Protein AF-A0A949YMX9-F1 (afdb_monomer_lite)

Structure (mmCIF, N/CA/C/O backbone):
data_AF-A0A949YMX9-F1
#
_entry.id   AF-A0A949YMX9-F1
#
loop_
_atom_site.group_PDB
_atom_site.id
_atom_site.type_symbol
_atom_site.label_atom_id
_atom_site.label_alt_id
_atom_site.label_comp_id
_atom_site.label_asym_id
_atom_site.label_entity_id
_atom_site.label_seq_id
_atom_site.pdbx_PDB_ins_code
_atom_site.Cartn_x
_atom_site.Cartn_y
_atom_site.Cartn_z
_atom_site.occupancy
_atom_site.B_iso_or_equiv
_atom_site.auth_seq_id
_atom_site.auth_comp_id
_atom_site.auth_asym_id
_atom_site.auth_atom_id
_atom_site.pdbx_PDB_model_num
ATOM 1 N N . MET A 1 1 ? 17.614 17.546 -42.718 1.00 41.84 1 MET A N 1
ATOM 2 C CA . MET A 1 1 ? 18.243 16.843 -41.579 1.00 41.84 1 MET A CA 1
ATOM 3 C C . MET A 1 1 ? 17.162 16.008 -40.915 1.00 41.84 1 MET A C 1
ATOM 5 O O . MET A 1 1 ? 16.170 16.584 -40.497 1.00 41.84 1 MET A O 1
ATOM 9 N N . SER A 1 2 ? 17.285 14.680 -40.924 1.00 50.09 2 SER A N 1
ATOM 10 C CA . SER A 1 2 ? 16.296 13.777 -40.319 1.00 50.09 2 SER A CA 1
ATOM 11 C C . SER A 1 2 ? 16.702 13.512 -38.870 1.00 50.09 2 SER A C 1
ATOM 13 O O . SER A 1 2 ? 17.796 13.001 -38.643 1.00 50.09 2 SER A O 1
ATOM 15 N N . MET A 1 3 ? 15.864 13.886 -37.899 1.00 53.59 3 MET A N 1
ATOM 16 C CA . MET A 1 3 ? 16.048 13.476 -36.503 1.00 53.59 3 MET A CA 1
ATOM 17 C C . MET A 1 3 ? 15.737 11.984 -36.403 1.00 53.59 3 MET A C 1
ATOM 19 O O . MET A 1 3 ? 14.617 11.561 -36.680 1.00 53.59 3 MET A O 1
ATOM 23 N N . ALA A 1 4 ? 16.734 11.186 -36.031 1.00 56.03 4 ALA A N 1
ATOM 24 C CA . ALA A 1 4 ? 16.499 9.827 -35.578 1.00 56.03 4 ALA A CA 1
ATOM 25 C C . ALA A 1 4 ? 15.823 9.908 -34.203 1.00 56.03 4 ALA A C 1
ATOM 27 O O . ALA A 1 4 ? 16.405 10.422 -33.249 1.00 56.03 4 ALA A O 1
ATOM 28 N N . VAL A 1 5 ? 14.576 9.451 -34.122 1.00 57.97 5 VAL A N 1
ATOM 29 C CA . VAL A 1 5 ? 13.880 9.258 -32.850 1.00 57.97 5 VAL A CA 1
ATOM 30 C C . VAL A 1 5 ? 14.425 7.971 -32.246 1.00 57.97 5 VAL A C 1
ATOM 32 O O . VAL A 1 5 ? 14.117 6.879 -32.717 1.00 57.97 5 VAL A O 1
ATOM 35 N N . THR A 1 6 ? 15.271 8.094 -31.229 1.00 49.78 6 THR A N 1
ATOM 36 C CA . THR A 1 6 ? 15.729 6.954 -30.434 1.00 49.78 6 THR A CA 1
ATOM 37 C C . THR A 1 6 ? 14.538 6.439 -29.632 1.00 49.78 6 THR A C 1
ATOM 39 O O . THR A 1 6 ? 14.114 7.066 -28.664 1.00 49.78 6 THR A O 1
ATOM 42 N N . THR A 1 7 ? 13.934 5.334 -30.060 1.00 53.38 7 THR A N 1
ATOM 43 C CA . THR A 1 7 ? 12.888 4.667 -29.281 1.00 53.38 7 THR A CA 1
ATOM 44 C C . THR A 1 7 ? 13.574 3.883 -28.165 1.00 53.38 7 THR A C 1
ATOM 46 O O . THR A 1 7 ? 14.151 2.828 -28.414 1.00 53.38 7 THR A O 1
ATOM 49 N N . GLU A 1 8 ? 13.575 4.410 -26.938 1.00 56.56 8 GLU A N 1
ATOM 50 C CA . GLU A 1 8 ? 13.903 3.597 -25.765 1.00 56.56 8 GLU A CA 1
ATOM 51 C C . GLU A 1 8 ? 12.878 2.463 -25.675 1.00 56.56 8 GLU A C 1
ATOM 53 O O . GLU A 1 8 ? 11.696 2.704 -25.419 1.00 56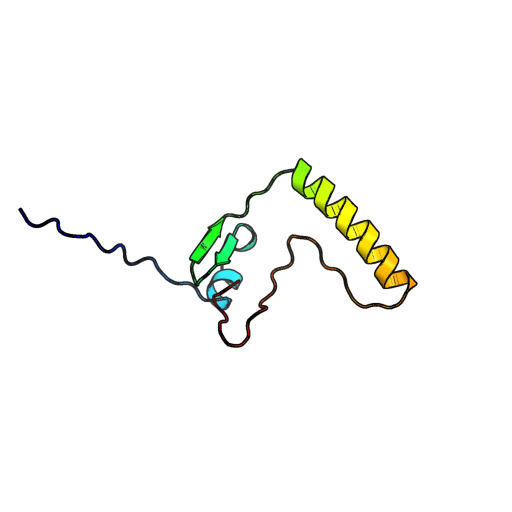.56 8 GLU A O 1
ATOM 58 N N . ASN A 1 9 ? 13.324 1.222 -25.875 1.00 57.62 9 ASN A N 1
ATOM 59 C CA . ASN A 1 9 ? 12.554 0.045 -25.486 1.00 57.62 9 ASN A CA 1
ATOM 60 C C . ASN A 1 9 ? 12.468 0.031 -23.956 1.00 57.62 9 ASN A C 1
ATOM 62 O O . ASN A 1 9 ? 13.310 -0.562 -23.282 1.00 57.62 9 ASN A O 1
ATOM 66 N N . LYS A 1 10 ? 11.473 0.724 -23.396 1.00 71.25 10 LYS A N 1
ATOM 67 C CA . LYS A 1 10 ? 11.146 0.606 -21.976 1.00 71.25 10 LYS A CA 1
ATOM 68 C C . LYS A 1 10 ? 10.592 -0.792 -21.732 1.00 71.25 10 LYS A C 1
ATOM 70 O O . LYS A 1 10 ? 9.556 -1.145 -22.291 1.00 71.25 10 LYS A O 1
ATOM 75 N N . THR A 1 11 ? 11.305 -1.574 -20.925 1.00 84.25 11 THR A N 1
ATOM 76 C CA . THR A 1 11 ? 10.851 -2.881 -20.446 1.00 84.25 11 THR A CA 1
ATOM 77 C C . THR A 1 11 ? 9.481 -2.731 -19.793 1.00 84.25 11 THR A C 1
ATOM 79 O O . THR A 1 11 ? 9.305 -1.864 -18.936 1.00 84.25 11 THR A O 1
ATOM 82 N N . LEU A 1 12 ? 8.526 -3.552 -20.225 1.00 91.12 12 LEU A N 1
ATOM 83 C CA . LEU A 1 12 ? 7.225 -3.680 -19.579 1.00 91.12 12 LEU A CA 1
ATOM 84 C C . LEU A 1 12 ? 7.289 -4.809 -18.550 1.00 91.12 12 LEU A C 1
ATOM 86 O O . LEU A 1 12 ? 7.891 -5.847 -18.823 1.00 91.12 12 LEU A O 1
ATOM 90 N N . TYR A 1 13 ? 6.663 -4.591 -17.399 1.00 92.69 13 TYR A N 1
ATOM 91 C CA . TYR A 1 13 ? 6.602 -5.515 -16.274 1.00 92.69 13 TYR A CA 1
ATOM 92 C C . TYR A 1 13 ? 5.181 -6.047 -16.093 1.00 92.69 13 TYR A C 1
ATOM 94 O O . TYR A 1 13 ? 4.191 -5.354 -16.347 1.00 92.69 13 TYR A O 1
ATOM 102 N N . THR A 1 14 ? 5.090 -7.291 -15.644 1.00 92.06 14 THR A N 1
ATOM 103 C CA . THR A 1 14 ? 3.849 -7.923 -15.195 1.00 92.06 14 THR A CA 1
ATOM 104 C C . THR A 1 14 ? 3.694 -7.794 -13.674 1.00 92.06 14 THR A C 1
ATOM 106 O O . THR A 1 14 ? 4.674 -7.516 -12.975 1.00 92.06 14 THR A O 1
ATOM 109 N N . PRO A 1 15 ? 2.485 -8.010 -13.125 1.00 91.94 15 PRO A N 1
ATOM 110 C CA . PRO A 1 15 ? 2.299 -8.114 -11.678 1.00 91.94 15 PRO A CA 1
ATOM 111 C C . PRO A 1 15 ? 3.199 -9.177 -11.038 1.00 91.94 15 PRO A C 1
ATOM 113 O O . PRO A 1 15 ? 3.764 -8.950 -9.971 1.00 91.94 15 PRO A O 1
ATOM 116 N N . GLU A 1 16 ? 3.380 -10.319 -11.703 1.00 92.56 16 GLU A N 1
ATOM 117 C CA . GLU A 1 16 ? 4.248 -11.401 -11.240 1.00 92.56 16 GLU A CA 1
ATOM 118 C C . GLU A 1 16 ? 5.717 -10.970 -11.177 1.00 92.56 16 GLU A C 1
ATOM 120 O O . GLU A 1 16 ? 6.411 -11.333 -10.225 1.00 92.56 16 GLU A O 1
ATOM 125 N N . ASP A 1 17 ? 6.175 -10.156 -12.136 1.00 94.12 17 ASP A N 1
ATOM 126 C CA . ASP A 1 17 ? 7.520 -9.581 -12.094 1.00 94.12 17 ASP A CA 1
ATOM 127 C C . ASP A 1 17 ? 7.678 -8.680 -10.864 1.00 94.12 17 ASP A C 1
ATOM 129 O O . ASP A 1 17 ? 8.619 -8.877 -10.098 1.00 94.12 17 ASP A O 1
ATOM 133 N N . LEU A 1 18 ? 6.741 -7.749 -10.624 1.00 92.56 18 LEU A N 1
ATOM 134 C CA . LEU A 1 18 ? 6.773 -6.854 -9.458 1.00 92.56 18 LEU A CA 1
ATOM 135 C C . LEU A 1 18 ? 6.788 -7.638 -8.135 1.00 92.56 18 LEU A C 1
ATOM 137 O O . LEU A 1 18 ? 7.564 -7.319 -7.235 1.00 92.56 18 LEU A O 1
ATOM 141 N N . LEU A 1 19 ? 5.957 -8.678 -8.016 1.00 92.44 19 LEU A N 1
ATOM 142 C CA . LEU A 1 19 ? 5.881 -9.514 -6.813 1.00 92.44 19 LEU A CA 1
ATOM 143 C C . LEU A 1 19 ? 7.157 -10.329 -6.565 1.00 92.44 19 LEU A C 1
ATOM 145 O O . LEU A 1 19 ? 7.467 -10.644 -5.416 1.00 92.44 19 LEU A O 1
ATOM 149 N N . ALA A 1 20 ? 7.900 -10.672 -7.619 1.00 95.50 20 ALA A N 1
ATOM 150 C CA . ALA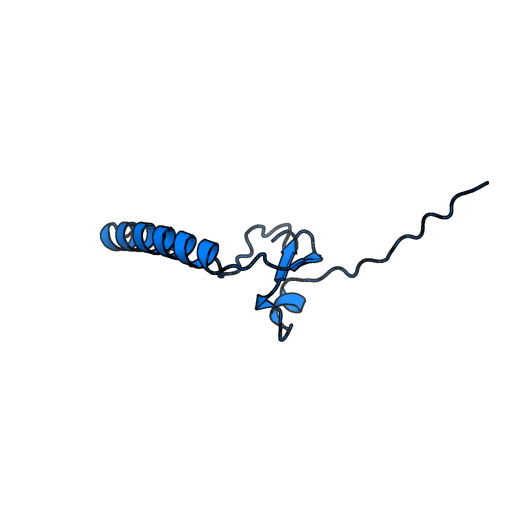 A 1 20 ? 9.170 -11.383 -7.512 1.00 95.50 20 ALA A CA 1
ATOM 151 C C . ALA A 1 20 ? 10.360 -10.462 -7.168 1.00 95.50 20 ALA A C 1
ATOM 153 O O . ALA A 1 20 ? 11.430 -10.961 -6.806 1.00 95.50 20 ALA A O 1
ATOM 154 N N . MET A 1 21 ? 10.205 -9.135 -7.270 1.00 94.88 21 MET A N 1
ATOM 155 C CA . MET A 1 21 ? 11.285 -8.179 -7.009 1.00 94.88 21 MET A CA 1
ATOM 156 C C . MET A 1 21 ? 11.604 -8.064 -5.508 1.00 94.88 21 MET A C 1
ATOM 158 O O . MET A 1 21 ? 10.713 -7.757 -4.713 1.00 94.88 21 MET A O 1
ATOM 162 N N . PRO A 1 22 ? 12.881 -8.196 -5.094 1.00 96.44 22 PRO A N 1
ATOM 163 C CA . PRO A 1 22 ? 13.282 -8.022 -3.694 1.00 96.44 22 PRO A CA 1
ATOM 164 C C . PRO A 1 22 ? 12.925 -6.649 -3.103 1.00 96.44 22 PRO A C 1
ATOM 166 O O . PRO A 1 22 ? 12.665 -6.527 -1.905 1.00 96.44 22 PRO A O 1
ATOM 169 N N . ASP A 1 23 ? 12.919 -5.612 -3.936 1.00 94.88 23 ASP A N 1
ATOM 170 C CA . ASP A 1 23 ? 12.595 -4.228 -3.599 1.00 94.88 23 ASP A CA 1
ATOM 171 C C . ASP A 1 23 ? 11.234 -3.775 -4.155 1.00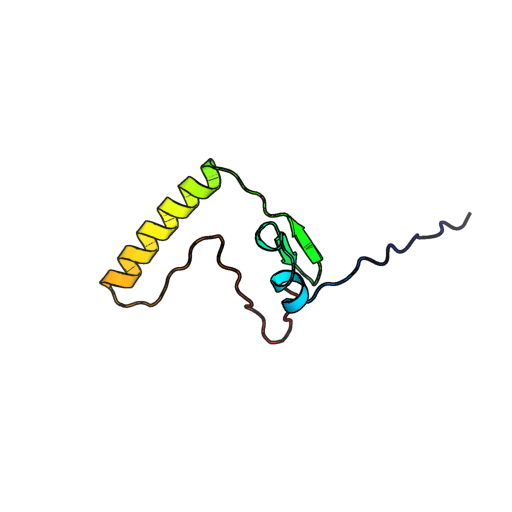 94.88 23 ASP A C 1
ATOM 173 O O . ASP A 1 23 ? 10.931 -2.584 -4.123 1.00 94.88 23 ASP A O 1
ATOM 177 N N . GLY A 1 24 ? 10.378 -4.709 -4.594 1.00 92.56 24 GLY A N 1
ATOM 178 C CA . GLY A 1 24 ? 9.090 -4.411 -5.237 1.00 92.56 24 GLY A CA 1
ATOM 179 C C . GLY A 1 24 ? 8.170 -3.500 -4.416 1.00 92.56 24 GLY A C 1
ATOM 180 O O . GLY A 1 24 ? 7.460 -2.674 -4.972 1.00 92.56 24 GLY A O 1
ATOM 181 N N . LYS A 1 25 ? 8.263 -3.539 -3.079 1.00 90.62 25 LYS A N 1
ATOM 182 C CA . LYS A 1 25 ? 7.520 -2.640 -2.171 1.00 90.62 25 LYS A CA 1
ATOM 183 C C . LYS A 1 25 ? 7.774 -1.140 -2.401 1.00 90.62 25 LYS A C 1
ATOM 185 O O . LYS A 1 25 ? 6.987 -0.320 -1.929 1.00 90.62 25 LYS A O 1
ATOM 190 N N . ASN A 1 26 ? 8.878 -0.788 -3.061 1.00 92.50 26 ASN A N 1
ATOM 191 C CA . ASN A 1 26 ? 9.247 0.589 -3.378 1.00 92.50 26 ASN A CA 1
ATOM 192 C C . ASN A 1 26 ? 8.555 1.101 -4.652 1.00 92.50 26 ASN A C 1
ATOM 194 O O . ASN A 1 26 ? 8.689 2.283 -4.959 1.00 92.50 26 ASN A O 1
ATOM 198 N N . TYR A 1 27 ? 7.826 0.248 -5.380 1.00 93.19 27 TYR A N 1
ATOM 199 C CA . TYR A 1 27 ? 7.225 0.573 -6.671 1.00 93.19 27 TYR A CA 1
ATOM 200 C C . TYR A 1 27 ? 5.727 0.240 -6.730 1.00 93.19 27 TYR A C 1
ATOM 202 O O . TYR A 1 27 ? 5.221 -0.583 -5.970 1.00 93.19 27 TYR A O 1
ATOM 210 N N . GLU A 1 28 ? 5.040 0.880 -7.672 1.00 92.69 28 GLU A N 1
ATOM 211 C CA . GLU A 1 28 ? 3.701 0.549 -8.181 1.00 92.69 28 GLU A CA 1
ATOM 212 C C . GLU A 1 28 ? 3.803 0.226 -9.686 1.00 92.69 28 GLU A C 1
ATOM 214 O O . GLU A 1 28 ? 4.762 0.659 -10.339 1.00 92.69 28 GLU A O 1
ATOM 219 N N . LEU A 1 29 ? 2.865 -0.552 -10.243 1.00 92.56 29 LEU A N 1
ATOM 220 C CA . LEU A 1 29 ? 2.922 -1.023 -11.632 1.00 92.56 29 LEU A CA 1
ATOM 221 C C . LEU A 1 29 ? 1.924 -0.270 -12.522 1.00 92.56 29 LEU A C 1
ATOM 223 O O . LEU A 1 29 ? 0.880 -0.770 -12.919 1.00 92.56 29 LEU A O 1
ATOM 227 N N . VAL A 1 30 ? 2.296 0.928 -12.953 1.00 91.12 30 VAL A N 1
ATOM 228 C CA . VAL A 1 30 ? 1.409 1.776 -13.758 1.00 91.12 30 VAL A CA 1
ATOM 229 C C . VAL A 1 30 ? 1.661 1.560 -15.250 1.00 91.12 30 VAL A C 1
ATOM 231 O O . VAL A 1 30 ? 2.734 1.885 -15.760 1.00 91.12 30 VAL A O 1
ATOM 234 N N . ASP A 1 31 ? 0.672 1.030 -15.971 1.00 90.19 31 ASP A N 1
ATOM 235 C CA . ASP A 1 31 ? 0.745 0.729 -17.413 1.00 90.19 31 ASP A CA 1
ATOM 236 C C . ASP A 1 31 ? 1.950 -0.153 -17.794 1.00 90.19 31 ASP A C 1
ATOM 238 O O . ASP A 1 31 ? 2.667 0.093 -18.772 1.00 90.19 31 ASP A O 1
ATOM 242 N N . GLY A 1 32 ? 2.215 -1.171 -16.975 1.00 91.06 32 GLY A N 1
ATOM 243 C CA . GLY A 1 32 ? 3.345 -2.080 -17.145 1.00 91.06 32 GLY A CA 1
ATOM 244 C C . GLY A 1 32 ? 4.691 -1.435 -16.810 1.00 91.06 32 GLY A C 1
ATOM 245 O O . GLY A 1 32 ? 5.732 -1.952 -17.210 1.00 91.06 32 GLY A O 1
ATOM 246 N N . ARG A 1 33 ? 4.712 -0.295 -16.111 1.00 92.81 33 ARG A N 1
ATOM 247 C CA . ARG A 1 33 ? 5.940 0.413 -15.726 1.00 92.81 33 ARG A CA 1
ATOM 248 C C . ARG A 1 33 ? 6.064 0.493 -14.217 1.00 92.81 33 ARG A C 1
ATOM 250 O O . ARG A 1 33 ? 5.111 0.840 -13.533 1.00 92.81 33 ARG A O 1
ATOM 257 N N . LEU A 1 34 ? 7.275 0.261 -13.724 1.00 93.38 34 LEU A N 1
ATOM 258 C CA . LEU A 1 34 ? 7.606 0.500 -12.325 1.00 93.38 34 LEU A CA 1
ATOM 259 C C . LEU A 1 34 ? 7.659 2.006 -12.060 1.00 93.38 34 LEU A C 1
ATOM 261 O O . LEU A 1 34 ? 8.464 2.725 -12.660 1.00 93.38 34 LEU A O 1
ATOM 265 N N . VAL A 1 35 ? 6.801 2.470 -11.161 1.00 92.69 35 VAL A N 1
ATOM 266 C CA . VAL A 1 35 ? 6.764 3.850 -10.675 1.00 92.69 35 VAL A CA 1
ATOM 267 C C . VAL A 1 35 ? 7.166 3.842 -9.210 1.00 92.69 35 VAL A C 1
ATOM 269 O O . VAL A 1 35 ? 6.522 3.187 -8.400 1.00 92.69 35 VAL A O 1
ATOM 272 N N . GLU A 1 36 ? 8.246 4.541 -8.867 1.00 93.75 36 GLU A N 1
ATOM 273 C CA . GLU A 1 36 ? 8.709 4.619 -7.481 1.00 93.75 36 GLU A CA 1
ATOM 274 C C . GLU A 1 36 ? 7.686 5.354 -6.608 1.00 93.75 36 GLU A C 1
ATOM 276 O O . GLU A 1 36 ? 7.142 6.400 -6.980 1.00 93.75 36 GLU A O 1
ATOM 281 N N . ARG A 1 37 ? 7.424 4.800 -5.426 1.00 90.38 37 ARG A N 1
ATOM 282 C CA . ARG A 1 37 ? 6.446 5.338 -4.488 1.00 90.38 37 ARG A CA 1
ATOM 283 C C . ARG A 1 37 ? 6.998 6.584 -3.805 1.00 90.38 37 ARG A C 1
ATOM 285 O O . ARG A 1 37 ? 8.102 6.586 -3.266 1.00 90.38 37 ARG A O 1
ATOM 292 N N . ASN A 1 38 ? 6.194 7.642 -3.747 1.00 85.62 38 ASN A N 1
ATOM 293 C CA . ASN A 1 38 ? 6.550 8.847 -3.001 1.00 85.62 38 ASN A CA 1
ATOM 294 C C . ASN A 1 38 ? 6.276 8.645 -1.501 1.00 85.62 38 ASN A C 1
ATOM 296 O O . ASN A 1 38 ? 5.136 8.759 -1.044 1.00 85.62 38 ASN A O 1
ATOM 300 N N . MET A 1 39 ? 7.321 8.303 -0.747 1.00 84.75 39 MET A N 1
ATOM 301 C CA . MET A 1 39 ? 7.235 7.952 0.672 1.00 84.75 39 MET A CA 1
ATOM 302 C C . MET A 1 39 ? 7.674 9.106 1.578 1.00 84.75 39 MET A C 1
ATOM 304 O O . MET A 1 39 ? 8.679 9.767 1.330 1.00 84.75 39 MET A O 1
ATOM 308 N N . GLY A 1 40 ? 6.952 9.319 2.681 1.00 93.81 40 GLY A N 1
ATOM 309 C CA . GLY A 1 40 ? 7.300 10.342 3.667 1.00 93.81 40 GLY A CA 1
ATOM 310 C C . GLY A 1 40 ? 6.536 10.182 4.978 1.00 93.81 40 GLY A C 1
ATOM 311 O O . GLY A 1 40 ? 5.360 9.827 4.975 1.00 93.81 40 GLY A O 1
ATOM 312 N N . ALA A 1 41 ? 7.200 10.477 6.100 1.00 95.50 41 ALA A N 1
ATOM 313 C CA . ALA A 1 41 ? 6.646 10.273 7.442 1.00 95.50 41 ALA A CA 1
ATOM 314 C C . ALA A 1 41 ? 5.332 11.037 7.680 1.00 95.50 41 ALA A C 1
ATOM 316 O O . ALA A 1 41 ? 4.415 10.506 8.299 1.00 95.50 41 ALA A O 1
ATOM 317 N N . GLU A 1 42 ? 5.222 12.261 7.157 1.00 96.56 42 GLU A N 1
ATOM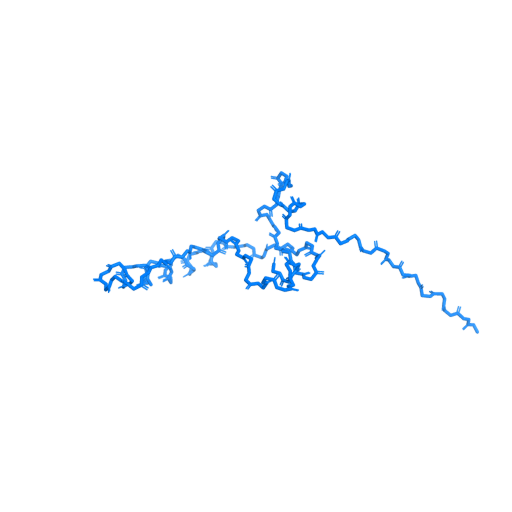 318 C CA . GLU A 1 42 ? 3.994 13.058 7.244 1.00 96.56 42 GLU A CA 1
ATOM 319 C C . GLU A 1 42 ? 2.837 12.403 6.477 1.00 96.56 42 GLU A C 1
ATOM 321 O O . GLU A 1 42 ? 1.743 12.263 7.021 1.00 96.56 42 GLU A O 1
ATOM 326 N N . SER A 1 43 ? 3.095 11.928 5.254 1.00 94.75 43 SER A N 1
ATOM 327 C CA . SER A 1 43 ? 2.105 11.204 4.447 1.00 94.75 43 SER A CA 1
ATOM 328 C C . SER A 1 43 ? 1.651 9.922 5.149 1.00 94.75 43 SER A C 1
ATOM 330 O O . SER A 1 43 ? 0.452 9.687 5.289 1.00 94.75 43 SER A O 1
ATOM 332 N N . SER A 1 44 ? 2.593 9.139 5.688 1.00 94.75 44 SER A N 1
ATOM 333 C CA . SER A 1 44 ? 2.281 7.933 6.462 1.00 94.75 44 SER A CA 1
ATOM 334 C C . SER A 1 44 ? 1.436 8.245 7.698 1.00 94.75 44 SER A C 1
ATOM 336 O O . SER A 1 44 ? 0.460 7.549 7.960 1.00 94.75 44 SER A O 1
ATOM 338 N N . TRP A 1 45 ? 1.762 9.311 8.434 1.00 96.75 45 TRP A N 1
ATOM 339 C CA . TRP A 1 45 ? 0.996 9.716 9.612 1.00 96.75 45 TRP A CA 1
ATOM 340 C C . TRP A 1 45 ? -0.430 10.146 9.253 1.00 96.75 45 TRP A C 1
ATOM 342 O O . TRP A 1 45 ? -1.385 9.721 9.902 1.00 96.75 45 TRP A O 1
ATOM 352 N N . ILE A 1 46 ? -0.604 10.954 8.204 1.00 97.12 46 ILE A N 1
ATOM 353 C CA . ILE A 1 46 ? -1.934 11.373 7.741 1.00 97.12 46 ILE A CA 1
ATOM 354 C C . ILE A 1 46 ? -2.737 10.164 7.239 1.00 97.12 46 ILE A C 1
ATOM 356 O O . ILE A 1 46 ? -3.909 10.024 7.598 1.00 97.12 46 ILE A O 1
ATOM 360 N N . GLY A 1 47 ? -2.113 9.276 6.461 1.00 96.19 47 GLY A N 1
ATOM 361 C CA . GLY A 1 47 ? -2.728 8.048 5.958 1.00 96.19 47 GLY A CA 1
ATOM 362 C C . GLY A 1 47 ? -3.217 7.134 7.082 1.00 96.19 47 GLY A C 1
ATOM 363 O O . GLY A 1 47 ? -4.368 6.704 7.055 1.00 96.19 47 GLY A O 1
ATOM 364 N N . ASP A 1 48 ? -2.402 6.923 8.119 1.00 96.81 48 ASP A N 1
ATOM 365 C CA . ASP A 1 48 ? -2.772 6.142 9.307 1.00 96.81 48 ASP A CA 1
ATOM 366 C C . ASP A 1 48 ? -3.990 6.736 10.033 1.00 96.81 48 ASP A C 1
ATOM 368 O O . ASP A 1 48 ? -4.942 6.037 10.387 1.00 96.81 48 ASP A O 1
ATOM 372 N N . ARG A 1 49 ? -4.041 8.068 10.164 1.00 98.25 49 ARG A N 1
ATOM 373 C CA . ARG A 1 49 ? -5.198 8.749 10.762 1.00 98.25 49 ARG A CA 1
ATOM 374 C C . ARG A 1 49 ? -6.492 8.536 9.979 1.00 98.25 49 ARG A C 1
ATOM 376 O O . ARG A 1 49 ? -7.560 8.522 10.604 1.00 98.25 49 ARG A O 1
ATOM 383 N N . ILE A 1 50 ? -6.421 8.437 8.654 1.00 98.19 50 ILE A N 1
ATOM 384 C CA . ILE A 1 50 ? -7.576 8.155 7.792 1.00 98.19 50 ILE A CA 1
ATOM 385 C C . ILE A 1 50 ? -7.960 6.680 7.914 1.00 98.19 50 ILE A C 1
ATOM 387 O O . ILE A 1 50 ? -9.118 6.386 8.213 1.00 98.19 50 ILE A O 1
ATOM 391 N N . PHE A 1 51 ? -6.985 5.779 7.766 1.00 98.19 51 PHE A N 1
ATOM 392 C CA . PHE A 1 51 ? -7.155 4.333 7.899 1.00 98.19 51 PHE A CA 1
ATOM 393 C C . PHE A 1 51 ? -7.857 3.966 9.209 1.00 98.19 51 PHE A C 1
ATOM 395 O O . PHE A 1 51 ? -8.903 3.325 9.175 1.00 98.19 51 PHE A O 1
ATOM 402 N N . LEU A 1 52 ? -7.357 4.454 10.350 1.00 98.44 52 LEU A N 1
ATOM 403 C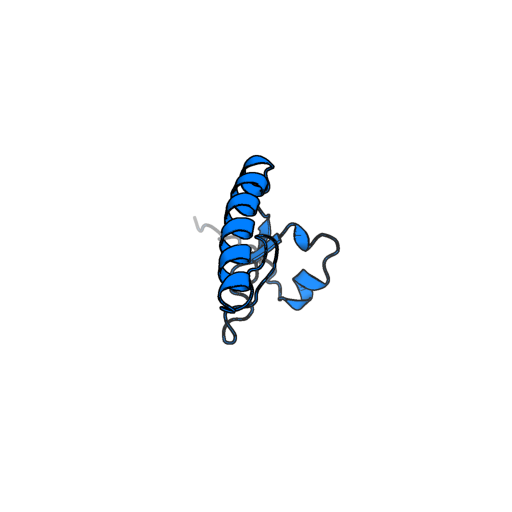 CA . LEU A 1 52 ? -7.920 4.150 11.666 1.00 98.44 52 LEU A CA 1
ATOM 404 C C . LEU A 1 52 ? -9.401 4.538 11.770 1.00 98.44 52 LEU A C 1
ATOM 406 O O . LEU A 1 52 ? -10.211 3.774 12.286 1.00 98.44 52 LEU A O 1
ATOM 410 N N . ARG A 1 53 ? -9.771 5.728 11.281 1.00 98.62 53 ARG A N 1
ATOM 411 C CA . ARG A 1 53 ? -11.161 6.211 11.346 1.00 98.62 53 ARG A CA 1
ATOM 412 C C . ARG A 1 53 ? -12.093 5.369 10.485 1.00 98.62 53 ARG A C 1
ATOM 414 O O . ARG A 1 53 ? -13.193 5.057 10.929 1.00 98.62 53 ARG A O 1
ATOM 421 N N . LEU A 1 54 ? -11.656 5.029 9.273 1.00 98.62 54 LEU A N 1
ATOM 422 C CA . LEU A 1 54 ? -12.435 4.198 8.361 1.00 98.62 54 LEU A CA 1
ATOM 423 C C . LEU A 1 54 ? -12.561 2.770 8.890 1.00 98.62 54 LEU A C 1
ATOM 425 O O . LEU A 1 54 ? -13.665 2.241 8.898 1.00 98.62 54 LEU A O 1
ATOM 429 N N . SER A 1 55 ? -11.466 2.179 9.378 1.00 98.50 55 SER A N 1
ATOM 430 C CA . SER A 1 55 ? -11.465 0.815 9.915 1.00 98.50 55 SER A CA 1
ATOM 431 C C . SER A 1 55 ? -12.426 0.694 11.088 1.00 98.50 55 SER A C 1
ATOM 433 O O . SER A 1 55 ? -13.318 -0.141 11.041 1.00 98.50 55 SER A O 1
ATOM 435 N N . LEU A 1 56 ? -12.329 1.587 12.082 1.00 98.56 56 LEU A N 1
ATOM 436 C CA . LEU A 1 56 ? -13.216 1.551 13.250 1.00 98.56 56 LEU A CA 1
ATOM 437 C C . LEU A 1 56 ? -14.694 1.663 12.858 1.00 98.56 56 LEU A C 1
ATOM 439 O O . LEU A 1 56 ? -15.522 0.926 13.383 1.00 98.56 56 LEU A O 1
ATOM 443 N N . PHE A 1 57 ? -15.021 2.551 11.916 1.00 98.69 57 PHE A N 1
ATOM 444 C CA . PHE A 1 57 ? -16.389 2.699 11.425 1.00 98.69 57 PHE A CA 1
ATOM 445 C C . PHE A 1 57 ? -16.871 1.443 10.681 1.00 98.69 57 PHE A C 1
ATOM 447 O O . PHE A 1 57 ? -17.975 0.957 10.923 1.00 98.69 57 PHE A O 1
ATOM 454 N N . CYS A 1 58 ? -16.051 0.892 9.783 1.00 98.69 58 CYS A N 1
ATOM 455 C CA . CYS A 1 58 ? -16.386 -0.330 9.054 1.00 98.69 58 CYS A CA 1
ATOM 456 C C . CYS A 1 58 ? -16.535 -1.539 9.986 1.00 98.69 58 CYS A C 1
ATOM 458 O O . CYS A 1 58 ? -17.454 -2.330 9.777 1.00 98.69 58 CYS A O 1
ATOM 460 N N . ASP A 1 59 ? -15.698 -1.650 11.017 1.00 98.25 59 ASP A N 1
ATOM 461 C CA . ASP A 1 59 ? -15.749 -2.718 12.016 1.00 98.25 59 ASP A CA 1
ATOM 462 C C . ASP A 1 59 ? -17.011 -2.606 12.881 1.00 98.25 59 ASP A C 1
ATOM 464 O O . ASP A 1 59 ? -17.736 -3.587 13.046 1.00 98.25 59 ASP A O 1
ATOM 468 N N . GLU A 1 60 ? -17.334 -1.412 13.386 1.00 98.69 60 GLU A N 1
ATOM 469 C CA . GLU A 1 60 ? -18.541 -1.176 14.192 1.00 98.69 60 GLU A CA 1
ATOM 470 C C . GLU A 1 60 ? -19.823 -1.518 13.420 1.00 98.69 60 GLU A C 1
ATOM 472 O O . GLU A 1 60 ? -20.752 -2.115 13.967 1.00 98.69 60 GLU A O 1
ATOM 477 N N . HIS A 1 61 ? -19.863 -1.183 12.130 1.00 98.62 61 HIS A N 1
ATOM 478 C CA . HIS A 1 61 ? -21.050 -1.345 11.292 1.00 98.62 61 HIS A CA 1
ATOM 479 C C . HIS A 1 61 ? -21.035 -2.591 10.397 1.00 98.62 61 HIS A C 1
ATOM 481 O O . HIS A 1 61 ? -21.987 -2.799 9.645 1.00 98.62 61 HIS A O 1
ATOM 487 N N . GLN A 1 62 ? -19.992 -3.423 10.474 1.00 97.94 62 GLN A N 1
ATOM 488 C CA . GLN A 1 62 ? -19.827 -4.632 9.655 1.00 97.94 62 GLN A CA 1
ATOM 489 C C . GLN A 1 62 ? -19.906 -4.347 8.139 1.00 97.94 62 GLN A C 1
ATOM 491 O O . GLN A 1 62 ? -20.579 -5.053 7.388 1.00 97.94 62 GLN A O 1
ATOM 496 N N . LEU A 1 63 ? -19.225 -3.290 7.681 1.00 98.25 63 LEU A N 1
ATOM 497 C CA . LEU A 1 63 ? -19.303 -2.787 6.297 1.00 98.25 63 LEU A CA 1
ATOM 498 C C . LEU A 1 63 ? -18.194 -3.305 5.367 1.00 98.25 63 LEU A C 1
ATOM 500 O O . LEU A 1 63 ? -18.141 -2.911 4.203 1.00 98.25 63 LEU A O 1
ATOM 504 N N . GLY A 1 64 ? -17.322 -4.184 5.860 1.00 97.12 64 GLY A N 1
ATOM 505 C CA . GLY A 1 64 ? -16.229 -4.781 5.094 1.00 97.12 64 GLY A CA 1
ATOM 506 C C . GLY A 1 64 ? -14.854 -4.407 5.637 1.00 97.12 64 GLY A C 1
ATOM 507 O O . GLY A 1 64 ? -14.713 -4.085 6.812 1.00 97.12 64 GLY A O 1
ATOM 508 N N . TYR A 1 65 ? -13.842 -4.481 4.773 1.00 96.38 65 TYR A N 1
ATOM 509 C CA . TYR A 1 65 ? -12.436 -4.319 5.144 1.00 96.38 65 TYR A CA 1
ATOM 510 C C . TYR A 1 65 ? -11.873 -2.990 4.651 1.00 96.38 65 TYR A C 1
ATOM 512 O O . TYR A 1 65 ? -12.188 -2.536 3.550 1.00 96.38 65 TYR A O 1
ATOM 520 N N . VAL A 1 66 ? -10.977 -2.412 5.446 1.00 97.56 66 VAL A N 1
ATOM 521 C CA . VAL A 1 66 ? -10.152 -1.265 5.065 1.00 97.56 66 VAL A CA 1
ATOM 522 C C . VAL A 1 66 ? -8.703 -1.734 5.067 1.00 97.56 66 VAL A C 1
ATOM 524 O O . VAL A 1 66 ? -8.281 -2.424 5.991 1.00 97.56 66 VAL A O 1
ATOM 527 N N . TRP A 1 67 ? -7.944 -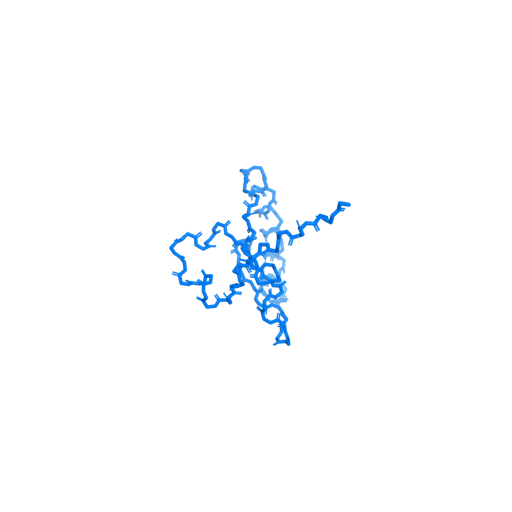1.371 4.035 1.00 96.25 67 TRP A N 1
ATOM 528 C CA . TRP A 1 67 ? -6.525 -1.704 3.916 1.00 96.25 67 TRP A CA 1
ATOM 529 C C . TRP A 1 67 ? -5.660 -0.443 4.061 1.00 96.25 67 TRP A C 1
ATOM 531 O O . TRP A 1 67 ? -6.111 0.647 3.693 1.00 96.25 67 TRP A O 1
ATOM 541 N N . PRO A 1 68 ? -4.435 -0.560 4.605 1.00 93.19 68 PRO A N 1
ATOM 542 C CA . PRO A 1 68 ? -3.491 0.550 4.672 1.00 93.19 68 PRO A CA 1
ATOM 543 C C . PRO A 1 68 ? -2.982 0.948 3.276 1.00 93.19 68 PRO A C 1
ATOM 545 O O . PRO A 1 68 ? -3.140 0.219 2.296 1.00 93.19 68 PRO A O 1
ATOM 548 N N . ALA A 1 69 ? -2.361 2.126 3.187 1.00 90.88 69 ALA A N 1
ATOM 549 C CA . ALA A 1 69 ? -1.961 2.753 1.922 1.00 90.88 69 ALA A CA 1
ATOM 550 C C . ALA A 1 69 ? -0.875 1.990 1.133 1.00 90.88 69 ALA A C 1
ATOM 552 O O . ALA A 1 69 ? -0.558 2.354 0.006 1.00 90.88 69 ALA A O 1
ATOM 553 N N . ASP A 1 70 ? -0.257 0.970 1.719 1.00 89.38 70 ASP A N 1
ATOM 554 C CA . ASP A 1 70 ? 0.767 0.118 1.116 1.00 89.38 70 ASP A CA 1
ATOM 555 C C . ASP A 1 70 ? 0.256 -1.239 0.633 1.00 89.38 70 ASP A C 1
ATOM 557 O O . ASP A 1 70 ? 1.039 -2.023 0.096 1.00 89.38 70 ASP A O 1
ATOM 561 N N . ASN A 1 71 ? -1.047 -1.494 0.740 1.00 90.94 71 ASN A N 1
ATOM 562 C CA . ASN A 1 71 ? -1.655 -2.677 0.157 1.00 90.94 71 ASN A CA 1
ATOM 563 C C . ASN A 1 71 ? -1.789 -2.540 -1.372 1.00 90.94 71 ASN A C 1
ATOM 565 O O . ASN A 1 71 ? -2.669 -1.830 -1.862 1.00 90.94 71 ASN A O 1
ATOM 569 N N . GLY A 1 72 ? -0.978 -3.289 -2.123 1.00 87.94 72 GLY A N 1
ATOM 570 C CA . GLY A 1 72 ? -1.138 -3.428 -3.573 1.00 87.94 72 GLY A CA 1
ATOM 571 C C . GLY A 1 72 ? -2.476 -4.080 -3.940 1.00 87.94 72 GLY A C 1
ATOM 572 O O . GLY A 1 72 ? -2.910 -5.039 -3.297 1.00 87.94 72 GLY A O 1
ATOM 573 N N . TYR A 1 73 ? -3.147 -3.565 -4.971 1.00 88.50 73 TYR A N 1
ATOM 574 C CA . TYR A 1 73 ? -4.446 -4.076 -5.407 1.00 88.50 73 TYR A CA 1
ATOM 575 C C . TYR A 1 73 ? -4.560 -4.087 -6.928 1.00 88.50 73 TYR A C 1
ATOM 577 O O . TYR A 1 73 ? -4.516 -3.048 -7.575 1.00 88.50 73 TYR A O 1
ATOM 585 N N . GLN A 1 74 ? -4.782 -5.265 -7.501 1.00 89.12 74 GLN A N 1
ATOM 586 C CA . GLN A 1 74 ? -5.011 -5.419 -8.932 1.00 89.12 74 GLN A CA 1
ATOM 587 C C . GLN A 1 74 ? -6.496 -5.193 -9.251 1.00 89.12 74 GLN A C 1
ATOM 589 O O . GLN A 1 74 ? -7.312 -6.111 -9.188 1.00 89.12 74 GLN A O 1
ATOM 594 N N . CYS A 1 75 ? -6.868 -3.954 -9.573 1.00 83.12 75 CYS A N 1
ATOM 595 C CA . CYS A 1 75 ? -8.272 -3.564 -9.730 1.00 83.12 75 CYS A CA 1
ATOM 596 C C . CYS A 1 75 ? -8.880 -3.844 -11.116 1.00 83.12 75 CYS A C 1
ATOM 598 O O . CYS A 1 75 ? -10.100 -3.996 -11.217 1.00 83.12 75 CYS A O 1
ATOM 600 N N . PHE A 1 76 ? -8.075 -3.944 -12.181 1.00 85.25 76 PHE A N 1
ATOM 601 C CA . PHE A 1 76 ? -8.574 -4.081 -13.555 1.00 85.25 76 PHE A CA 1
ATOM 602 C C . PHE A 1 76 ? -8.291 -5.465 -14.148 1.00 85.25 76 PHE A C 1
ATOM 604 O O . PHE A 1 76 ? -7.263 -5.697 -14.777 1.00 85.25 76 PHE A O 1
ATOM 611 N N . ALA A 1 77 ? -9.254 -6.383 -14.030 1.00 84.00 77 ALA A N 1
ATOM 612 C CA . ALA A 1 77 ? -9.112 -7.753 -14.544 1.00 84.00 77 ALA A CA 1
ATOM 613 C C . ALA A 1 77 ? -8.805 -7.833 -16.057 1.00 84.00 77 ALA A C 1
ATOM 615 O O . ALA A 1 77 ? -8.116 -8.744 -16.502 1.00 84.00 77 ALA A O 1
ATOM 616 N N . HIS A 1 78 ? -9.301 -6.881 -16.854 1.00 87.12 78 HIS A N 1
ATOM 617 C CA . HIS A 1 78 ? -9.080 -6.832 -18.307 1.00 87.12 78 HIS A CA 1
ATOM 618 C C . HIS A 1 78 ? -7.792 -6.097 -18.710 1.00 87.12 78 HIS A C 1
ATOM 620 O O . HIS A 1 78 ? -7.453 -6.053 -19.891 1.00 87.12 78 HIS A O 1
ATOM 626 N N . ALA A 1 79 ? -7.095 -5.504 -17.745 1.00 83.94 79 ALA A N 1
ATOM 627 C CA . ALA A 1 79 ? -5.889 -4.725 -17.956 1.00 83.94 79 ALA A CA 1
ATOM 628 C C . ALA A 1 79 ? -4.988 -4.861 -16.717 1.00 83.94 79 ALA A C 1
ATOM 630 O O . ALA A 1 79 ? -4.803 -3.914 -15.956 1.00 83.94 79 ALA A O 1
ATOM 631 N N . PRO A 1 80 ? -4.433 -6.063 -16.493 1.00 79.19 80 PRO A N 1
ATOM 632 C CA . PRO A 1 80 ? -3.727 -6.411 -15.261 1.00 79.19 80 PRO A CA 1
ATOM 633 C C . PRO A 1 80 ? -2.454 -5.588 -15.010 1.00 79.19 80 PRO A C 1
ATOM 635 O O . PRO A 1 80 ? -1.903 -5.672 -13.924 1.00 79.19 80 PRO A O 1
ATOM 638 N N . GLN A 1 81 ? -1.997 -4.820 -16.001 1.00 81.12 81 GLN A N 1
ATOM 639 C CA . GLN A 1 81 ? -0.804 -3.976 -15.954 1.00 81.12 81 GLN A CA 1
ATOM 640 C C . GLN A 1 81 ? -1.113 -2.506 -15.599 1.00 81.12 81 GLN A C 1
ATOM 642 O O . GLN A 1 81 ? -0.202 -1.694 -15.631 1.00 81.12 81 GLN A O 1
ATOM 647 N N . LEU A 1 82 ? -2.376 -2.130 -15.345 1.00 68.56 82 LEU A N 1
ATOM 648 C CA . LEU A 1 82 ? -2.799 -0.732 -15.130 1.00 68.56 82 LEU A CA 1
ATOM 649 C C . LEU A 1 82 ? -2.613 -0.203 -13.691 1.00 68.56 82 LEU A C 1
ATOM 651 O O . LEU A 1 82 ? -2.984 0.946 -13.446 1.00 68.56 82 LEU A O 1
ATOM 655 N N . VAL A 1 83 ? -2.122 -1.012 -12.744 1.00 59.91 83 VAL A N 1
ATOM 656 C CA . VAL A 1 83 ? -2.117 -0.674 -11.303 1.00 59.91 83 VAL A CA 1
ATOM 657 C C . VAL A 1 83 ? -0.769 -0.891 -10.649 1.00 59.91 83 VAL A C 1
ATOM 659 O O . VAL A 1 83 ? -0.332 -2.061 -10.632 1.00 59.91 83 VAL A O 1
#

pLDDT: mean 87.73, std 13.93, range [41.84, 98.69]

Radius of gyration: 18.04 Å; chains: 1; bounding box: 39×28×56 Å

Sequence (83 aa):
MSMAVTTENKTLYTPEDLLAMPDGKNYELVDGRLVERNMGAESSWIGDRIFLRLSLFCDEHQLGYVWPADNGYQCFAHAPQLV

Secondary structure (DSSP, 8-state):
---------PPP--HHHHHH-TTGGGEEEETTEEEE----HHHHHHHHHHHHHHHHHHHHHT------TT------TT-TT--

Foldseek 3Di:
DDDDDPDPPDQFAAPVRLVPDPVSLQFDQAQRDTDGDDDDPVVQVVQVVVQVVVQVVCVVVVVDDGDGPSDDDQDDPPRSRHD